Protein AF-A0A7X5IFR7-F1 (afdb_monomer)

Radius of gyration: 34.42 Å; Cα contacts (8 Å, |Δi|>4): 2; chains: 1; bounding box: 73×66×84 Å

Foldseek 3Di:
DDDDDDDDDPVVVVVVVVVVVVVVVVVVVVVVVVVVVVVVVVVVVVVVVVVVVVVVVCQCPDPPNDPPDDDDDPPDDDDDDPDCPVVVVD

Solvent-accessible surface area (backbone atoms only — not comparable to full-atom values): 5855 Å² total; per-residue (Å²): 140,85,86,85,80,83,77,82,76,77,60,71,65,58,56,58,51,53,57,53,51,55,56,50,52,54,52,52,52,55,51,50,54,54,51,54,57,51,53,57,51,54,66,52,49,56,56,51,53,52,51,51,53,51,53,54,49,53,54,67,68,36,95,83,45,67,84,86,71,69,78,84,68,74,88,77,75,93,74,87,74,87,66,63,73,72,63,77,75,112

pLDDT: mean 72.55, std 13.67, range [40.16, 94.44]

Mean predicted aligned error: 18.43 Å

Sequence (90 aa):
DTSIGFVAGNDGRRQAQNAAEDAMEEGIESTLKKEVKNTTKNLSQENVVEELKNVYTSIKNSPNYPEGFQPRKNGTTKNTVKNKELLTKL

Structure (mmCIF, N/CA/C/O backbone):
data_AF-A0A7X5IFR7-F1
#
_entry.id   AF-A0A7X5IFR7-F1
#
loop_
_atom_site.group_PDB
_atom_site.id
_atom_site.type_symbol
_atom_site.label_atom_id
_atom_site.label_alt_id
_atom_site.label_comp_id
_atom_site.label_asym_id
_atom_site.label_entity_id
_atom_site.label_seq_id
_atom_site.pdbx_PDB_ins_code
_atom_site.Cartn_x
_atom_site.Cartn_y
_atom_site.Cartn_z
_atom_site.occupancy
_atom_site.B_iso_or_equiv
_atom_site.auth_seq_id
_atom_site.auth_comp_id
_atom_site.auth_asym_id
_atom_site.auth_atom_id
_atom_site.pdbx_PDB_model_num
ATOM 1 N N . ASP A 1 1 ? 50.640 50.077 58.436 1.00 40.16 1 ASP A N 1
ATOM 2 C CA . ASP A 1 1 ? 50.473 49.445 57.116 1.00 40.16 1 ASP A CA 1
ATOM 3 C C . ASP A 1 1 ? 49.197 48.634 57.056 1.00 40.16 1 ASP A C 1
ATOM 5 O O . ASP A 1 1 ? 49.066 47.665 57.792 1.00 40.16 1 ASP A O 1
ATOM 9 N N . THR A 1 2 ? 48.256 49.034 56.201 1.00 48.34 2 THR A N 1
ATOM 10 C CA . THR A 1 2 ? 47.065 48.231 55.889 1.00 48.34 2 THR A CA 1
ATOM 11 C C . THR A 1 2 ? 47.149 47.862 54.414 1.00 48.34 2 THR A C 1
ATOM 13 O O . THR A 1 2 ? 46.983 48.715 53.547 1.00 48.34 2 THR A O 1
ATOM 16 N N . SER A 1 3 ? 47.489 46.604 54.138 1.00 57.81 3 SER A N 1
ATOM 17 C CA . SER A 1 3 ? 47.600 46.066 52.780 1.00 57.81 3 SER A CA 1
ATOM 18 C C . SER A 1 3 ? 46.207 45.700 52.262 1.00 57.81 3 SER A C 1
ATOM 20 O O . SER A 1 3 ? 45.497 44.929 52.905 1.00 57.81 3 SER A O 1
ATOM 22 N N . ILE A 1 4 ? 45.798 46.265 51.123 1.00 55.75 4 ILE A N 1
ATOM 23 C CA . ILE A 1 4 ? 44.542 45.919 50.444 1.00 55.75 4 ILE A CA 1
ATOM 24 C C . ILE A 1 4 ? 44.878 44.878 49.374 1.00 55.75 4 ILE A C 1
ATOM 26 O O . ILE A 1 4 ? 45.442 45.204 48.332 1.00 55.75 4 ILE A O 1
ATOM 30 N N . GLY A 1 5 ? 44.567 43.613 49.651 1.00 52.81 5 GLY A N 1
ATOM 31 C CA . GLY A 1 5 ? 44.698 42.530 48.678 1.00 52.81 5 GLY A CA 1
ATOM 32 C C . GLY A 1 5 ? 43.487 42.476 47.748 1.00 52.81 5 GLY A C 1
ATOM 33 O O . GLY A 1 5 ? 42.355 42.366 48.214 1.00 52.81 5 GLY A O 1
ATOM 34 N N . PHE A 1 6 ? 43.712 42.517 46.435 1.00 56.16 6 PHE A N 1
ATOM 35 C CA . PHE A 1 6 ? 42.684 42.203 45.442 1.00 56.16 6 PHE A CA 1
ATOM 36 C C . PHE A 1 6 ? 42.556 40.678 45.318 1.00 56.16 6 PHE A C 1
ATOM 38 O O . PHE A 1 6 ? 43.509 40.003 44.931 1.00 56.16 6 PHE A O 1
ATOM 45 N N . VAL A 1 7 ? 41.389 40.122 45.654 1.00 62.50 7 VAL A N 1
ATOM 46 C CA . VAL A 1 7 ? 41.079 38.703 45.419 1.00 62.50 7 VAL A CA 1
ATOM 47 C C . VAL A 1 7 ? 40.678 38.547 43.952 1.00 62.50 7 VAL A C 1
ATOM 49 O O . VAL A 1 7 ? 39.672 39.109 43.525 1.00 62.50 7 VAL A O 1
ATOM 52 N N . ALA A 1 8 ? 41.469 37.808 43.173 1.00 58.66 8 ALA A N 1
ATOM 53 C CA . ALA A 1 8 ? 41.131 37.468 41.794 1.00 58.66 8 ALA A CA 1
ATOM 54 C C . ALA A 1 8 ? 39.847 36.616 41.770 1.00 58.66 8 ALA A C 1
ATOM 56 O O . ALA A 1 8 ? 39.786 35.553 42.390 1.00 58.66 8 ALA A O 1
ATOM 57 N N . GLY A 1 9 ? 38.811 37.120 41.092 1.00 55.69 9 GLY A N 1
ATOM 58 C CA . GLY A 1 9 ? 37.490 36.502 40.991 1.00 55.69 9 GLY A CA 1
ATOM 59 C C . GLY A 1 9 ? 37.544 35.107 40.368 1.00 55.69 9 GLY A C 1
ATOM 60 O O . GLY A 1 9 ? 38.247 34.854 39.392 1.00 55.69 9 GLY A O 1
ATOM 61 N N . ASN A 1 10 ? 36.777 34.186 40.944 1.00 58.16 10 ASN A N 1
ATOM 62 C CA . ASN A 1 10 ? 36.720 32.762 40.606 1.00 58.16 10 ASN A CA 1
ATOM 63 C C . ASN A 1 10 ? 35.919 32.483 39.304 1.00 58.16 10 ASN A C 1
ATOM 65 O O . ASN A 1 10 ? 35.292 31.431 39.155 1.00 58.16 10 ASN A O 1
ATOM 69 N N . ASP A 1 11 ? 35.901 33.441 38.373 1.00 58.94 11 ASP A N 1
ATOM 70 C CA . ASP A 1 11 ? 34.910 33.567 37.292 1.00 58.94 11 ASP A CA 1
ATOM 71 C C . ASP A 1 11 ? 35.106 32.553 36.153 1.00 58.94 11 ASP A C 1
ATOM 73 O O . ASP A 1 11 ? 34.160 32.228 35.434 1.00 58.94 11 ASP A O 1
ATOM 77 N N . GLY A 1 12 ? 36.306 31.979 36.015 1.00 55.59 12 GLY A N 1
ATOM 78 C CA . GLY A 1 12 ? 36.600 30.965 34.994 1.00 55.59 12 GLY A CA 1
ATOM 79 C C . GLY A 1 12 ? 35.914 29.615 35.241 1.00 55.59 12 GLY A C 1
ATOM 80 O O . GLY A 1 12 ? 35.559 28.916 34.294 1.00 55.59 12 GLY A O 1
ATOM 81 N N . ARG A 1 13 ? 35.663 29.252 36.509 1.00 53.03 13 ARG A N 1
ATOM 82 C CA . ARG A 1 13 ? 35.033 27.966 36.86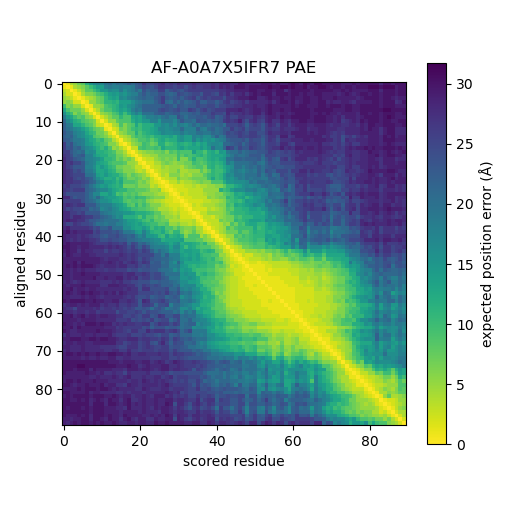6 1.00 53.03 13 ARG A CA 1
ATOM 83 C C . ARG A 1 13 ? 33.543 27.930 36.514 1.00 53.03 13 ARG A C 1
ATOM 85 O O . ARG A 1 13 ? 33.036 26.874 36.160 1.00 53.03 13 ARG A O 1
ATOM 92 N N . ARG A 1 14 ? 32.872 29.088 36.564 1.00 53.75 14 ARG A N 1
ATOM 93 C CA . ARG A 1 14 ? 31.444 29.235 36.233 1.00 53.75 14 ARG A CA 1
ATOM 94 C C . ARG A 1 14 ? 31.191 29.192 34.722 1.00 53.75 14 ARG A C 1
ATOM 96 O O . ARG A 1 14 ? 30.196 28.626 34.299 1.00 53.75 14 ARG A O 1
ATOM 103 N N . GLN A 1 15 ? 32.106 29.722 33.906 1.00 59.00 15 GLN A N 1
ATOM 104 C CA . GLN A 1 15 ? 31.968 29.707 32.440 1.00 59.00 15 GLN A CA 1
ATOM 105 C C . GLN A 1 15 ? 32.087 28.292 31.850 1.00 59.00 15 GLN A C 1
ATOM 107 O O . GLN A 1 15 ? 31.325 27.932 30.958 1.00 59.00 15 GLN A O 1
ATOM 112 N N . ALA A 1 16 ? 33.001 27.467 32.376 1.00 55.94 16 ALA A N 1
ATOM 113 C CA . ALA A 1 16 ? 33.176 26.087 31.916 1.00 55.94 16 ALA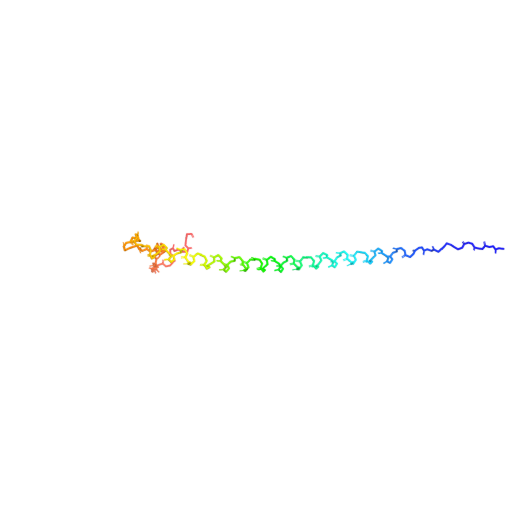 A CA 1
ATOM 114 C C . ALA A 1 16 ? 32.008 25.161 32.308 1.00 55.94 16 ALA A C 1
ATOM 116 O O . ALA A 1 16 ? 31.718 24.209 31.590 1.00 55.94 16 ALA A O 1
ATOM 117 N N . GLN A 1 17 ? 31.342 25.436 33.435 1.00 56.44 17 GLN A N 1
ATOM 118 C CA . GLN A 1 17 ? 30.178 24.667 33.886 1.00 56.44 17 GLN A CA 1
ATOM 119 C C . GLN A 1 17 ? 28.956 24.927 32.997 1.00 56.44 17 GLN A C 1
ATOM 121 O O . GLN A 1 17 ? 28.343 23.969 32.543 1.00 56.44 17 GLN A O 1
ATOM 126 N N . ASN A 1 18 ? 28.687 26.190 32.655 1.00 59.56 18 ASN A N 1
ATOM 127 C CA . ASN A 1 18 ? 27.556 26.551 31.794 1.00 59.56 18 ASN A CA 1
ATOM 128 C C . ASN A 1 18 ? 27.696 25.973 30.371 1.00 59.56 18 ASN A C 1
ATOM 130 O O . ASN A 1 18 ? 26.738 25.456 29.816 1.00 59.56 18 ASN A O 1
ATOM 134 N N . ALA A 1 19 ? 28.905 25.989 29.793 1.00 60.94 19 ALA A N 1
ATOM 135 C CA . ALA A 1 19 ? 29.136 25.434 28.454 1.00 60.94 19 ALA A CA 1
ATOM 136 C C . ALA A 1 19 ? 29.013 23.897 28.400 1.00 60.94 19 ALA A C 1
ATOM 138 O O . ALA A 1 19 ? 28.657 23.336 27.365 1.00 60.94 19 ALA A O 1
ATOM 139 N N . ALA A 1 20 ? 29.331 23.205 29.500 1.00 60.69 20 ALA A N 1
ATOM 140 C CA . ALA A 1 20 ? 29.143 21.760 29.605 1.00 60.69 20 ALA A CA 1
ATOM 141 C C . ALA A 1 20 ? 27.662 21.388 29.791 1.00 60.69 20 ALA A C 1
ATOM 143 O O . ALA A 1 20 ? 27.229 20.362 29.270 1.00 60.69 20 ALA A O 1
ATOM 144 N N . GLU A 1 21 ? 26.900 22.220 30.503 1.00 58.75 21 GLU A N 1
ATOM 145 C CA . GLU A 1 21 ? 25.459 22.052 30.712 1.00 58.75 21 GLU A CA 1
ATOM 146 C C . GLU A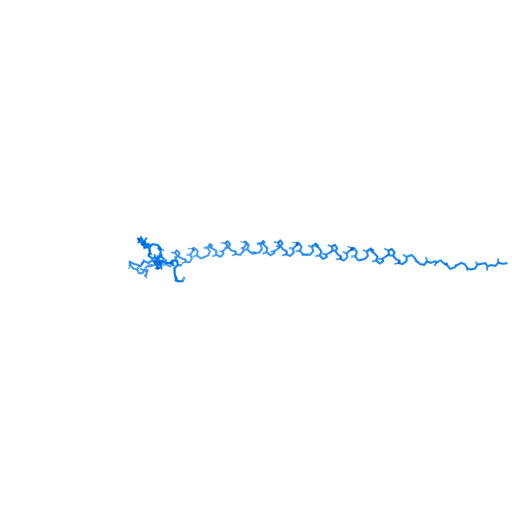 1 21 ? 24.680 22.226 29.394 1.00 58.75 21 GLU A C 1
ATOM 148 O O . GLU A 1 21 ? 23.953 21.309 29.006 1.00 58.75 21 GLU A O 1
ATOM 153 N N . ASP A 1 22 ? 24.958 23.288 28.625 1.00 60.56 22 ASP A N 1
ATOM 154 C CA . ASP A 1 22 ? 24.345 23.531 27.304 1.00 60.56 22 ASP A CA 1
ATOM 155 C C . ASP A 1 22 ? 24.634 22.391 26.303 1.00 60.56 22 ASP A C 1
ATOM 157 O O . ASP A 1 22 ? 23.742 21.905 25.606 1.00 60.56 22 ASP A O 1
ATOM 161 N N . ALA A 1 23 ? 25.878 21.898 26.254 1.00 64.94 23 ALA A N 1
ATOM 162 C CA . ALA A 1 23 ? 26.259 20.817 25.339 1.00 64.94 23 ALA A CA 1
ATOM 163 C C . ALA A 1 23 ? 25.608 19.467 25.698 1.00 64.94 23 ALA A C 1
ATOM 165 O O . ALA A 1 23 ? 25.341 18.641 24.817 1.00 64.94 23 ALA A O 1
ATOM 166 N N . MET A 1 24 ? 25.358 19.219 26.989 1.00 64.38 24 MET A N 1
ATOM 167 C CA . MET A 1 24 ? 24.644 18.023 27.441 1.00 64.38 24 MET A CA 1
ATOM 168 C C . MET A 1 24 ? 23.143 18.113 27.140 1.00 64.38 24 MET A C 1
ATOM 170 O O . MET A 1 24 ? 22.561 17.109 26.720 1.00 64.38 24 MET A O 1
ATOM 174 N N . GLU A 1 25 ? 22.527 19.287 27.294 1.00 60.03 25 GLU A N 1
ATOM 175 C CA . GLU A 1 25 ? 21.111 19.508 26.976 1.00 60.03 25 GLU A CA 1
ATOM 176 C C . GLU A 1 25 ? 20.829 19.349 25.471 1.00 60.03 25 GLU A C 1
ATOM 178 O O . GLU A 1 25 ? 19.923 18.598 25.094 1.00 60.03 25 GLU A O 1
ATOM 183 N N . GLU A 1 26 ? 21.667 19.923 24.598 1.00 63.38 26 GLU A N 1
ATOM 184 C CA . GLU A 1 26 ? 21.556 19.730 23.142 1.00 63.38 26 GLU A CA 1
ATOM 185 C C . GLU A 1 26 ? 21.708 18.251 22.733 1.00 63.38 26 GLU A C 1
ATOM 187 O O . GLU A 1 26 ? 20.989 17.742 21.861 1.00 63.38 26 GLU A O 1
ATOM 192 N N . GLY A 1 27 ? 22.617 17.526 23.395 1.00 66.06 27 GLY A N 1
ATOM 193 C CA . GLY A 1 27 ? 22.828 16.096 23.178 1.00 66.06 27 GLY A CA 1
ATOM 194 C C . GLY A 1 27 ? 21.592 15.257 23.517 1.00 66.06 27 GLY A C 1
ATOM 195 O O . GLY A 1 27 ? 21.206 14.390 22.726 1.00 66.06 27 GLY A O 1
ATOM 196 N N . ILE A 1 28 ? 20.942 15.546 24.647 1.00 73.00 28 ILE A N 1
ATOM 197 C CA . ILE A 1 28 ? 19.719 14.864 25.103 1.00 73.00 28 ILE A CA 1
ATOM 198 C C . ILE A 1 28 ? 18.525 15.215 24.207 1.00 73.00 28 ILE A C 1
ATOM 200 O O . ILE A 1 28 ? 17.741 14.340 23.834 1.00 73.00 28 ILE A O 1
ATOM 204 N N . GLU A 1 29 ? 18.384 16.474 23.798 1.00 68.75 29 GLU A N 1
ATOM 205 C CA . GLU A 1 29 ? 17.282 16.873 22.923 1.00 68.75 29 GLU A CA 1
ATOM 206 C C . GLU A 1 29 ? 17.392 16.199 21.541 1.00 68.75 29 GLU A C 1
ATOM 208 O O . GLU A 1 29 ? 16.392 15.757 20.964 1.00 68.75 29 GLU A O 1
ATOM 213 N N . SER A 1 30 ? 18.616 16.051 21.020 1.00 71.38 30 SER A N 1
ATOM 214 C CA . SER A 1 30 ? 18.869 15.398 19.731 1.00 71.38 30 SER A CA 1
ATOM 215 C C . SER A 1 30 ? 18.520 13.901 19.730 1.00 71.38 30 SER A C 1
ATOM 217 O O . SER A 1 30 ? 17.967 13.391 18.745 1.00 71.38 30 SER A O 1
ATOM 219 N N . THR A 1 31 ? 18.788 13.194 20.832 1.00 72.19 31 THR A N 1
ATOM 220 C CA . THR A 1 31 ? 18.468 11.767 20.981 1.00 72.19 31 THR A CA 1
ATOM 221 C C . THR A 1 31 ? 16.969 11.563 21.172 1.00 72.19 31 THR A C 1
ATOM 223 O O . THR A 1 31 ? 16.376 10.752 20.455 1.00 72.19 31 THR A O 1
ATOM 226 N N . LEU A 1 32 ? 16.322 12.380 22.007 1.00 75.00 32 LEU A N 1
ATOM 227 C CA . LEU A 1 32 ? 14.869 12.350 22.201 1.00 75.00 32 LEU A CA 1
ATOM 228 C C . LEU A 1 32 ? 14.105 12.667 20.907 1.00 75.00 32 LEU A C 1
ATOM 230 O O . LEU A 1 32 ? 13.184 11.935 20.536 1.00 75.00 32 LEU A O 1
ATOM 234 N N . LYS A 1 33 ? 14.514 13.694 20.148 1.00 71.00 33 LYS A N 1
ATOM 235 C CA . LYS A 1 33 ? 13.908 14.024 18.841 1.00 71.00 33 LYS A CA 1
ATOM 236 C C . LYS A 1 33 ? 14.000 12.855 17.854 1.00 71.00 33 LYS A C 1
ATOM 238 O O . LYS A 1 33 ? 13.065 12.623 17.081 1.00 71.00 33 LYS A O 1
ATOM 243 N N . LYS A 1 34 ? 15.107 12.105 17.867 1.00 73.25 34 LYS A N 1
ATOM 244 C CA . LYS A 1 34 ? 15.302 10.926 17.007 1.00 73.25 34 LYS A CA 1
ATOM 245 C C . LYS A 1 34 ? 14.391 9.764 17.412 1.00 73.25 34 LYS A C 1
ATOM 247 O O . LYS A 1 34 ? 13.817 9.122 16.529 1.00 73.25 34 LYS A O 1
ATOM 252 N N . GLU A 1 35 ? 14.229 9.514 18.707 1.00 66.25 35 GLU A N 1
ATOM 253 C CA . GLU A 1 35 ? 13.357 8.454 19.225 1.00 66.25 35 GLU A CA 1
ATOM 254 C C . GLU A 1 35 ? 11.870 8.764 19.002 1.00 66.25 35 GLU A C 1
ATOM 256 O O . GLU A 1 35 ? 11.158 7.932 18.435 1.00 66.25 35 GLU A O 1
ATOM 261 N N . VAL A 1 36 ? 11.423 9.988 19.306 1.00 72.31 36 VAL A N 1
ATOM 262 C CA . VAL A 1 36 ? 10.039 10.449 19.067 1.00 72.31 36 VAL A CA 1
ATOM 263 C C . VAL A 1 36 ? 9.668 10.379 17.582 1.00 72.31 36 VAL A C 1
ATOM 265 O O . VAL A 1 36 ? 8.575 9.950 17.215 1.00 72.31 36 VAL A O 1
ATOM 268 N N . LYS A 1 37 ? 10.582 10.749 16.679 1.00 64.69 37 LYS A N 1
ATOM 269 C CA . LYS A 1 37 ? 10.329 10.656 15.232 1.00 64.69 37 LYS A CA 1
ATOM 270 C C . LYS A 1 37 ? 10.130 9.211 14.763 1.00 64.69 37 LYS A C 1
ATOM 272 O O . LYS A 1 37 ? 9.399 8.985 13.799 1.00 64.69 37 LYS A O 1
ATOM 277 N N . ASN A 1 38 ? 10.777 8.243 15.405 1.00 62.50 38 ASN A N 1
ATOM 278 C CA . ASN A 1 38 ? 10.644 6.833 15.053 1.00 62.50 38 ASN A CA 1
ATOM 279 C C . ASN A 1 38 ? 9.367 6.216 15.636 1.00 62.50 38 ASN A C 1
ATOM 281 O O . ASN A 1 38 ? 8.692 5.468 14.931 1.00 62.50 38 ASN A O 1
ATOM 285 N N . THR A 1 39 ? 8.977 6.555 16.863 1.00 59.97 39 THR A N 1
ATOM 286 C CA . THR A 1 39 ? 7.725 6.057 17.459 1.00 59.97 39 THR A CA 1
ATOM 287 C C . THR A 1 39 ? 6.490 6.594 16.728 1.00 59.97 39 THR A C 1
ATO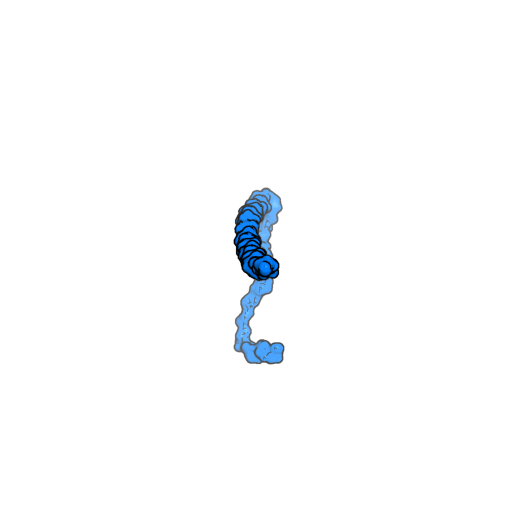M 289 O O . THR A 1 39 ? 5.615 5.809 16.366 1.00 59.97 39 THR A O 1
ATOM 292 N N . THR A 1 40 ? 6.458 7.882 16.370 1.00 59.66 40 THR A N 1
ATOM 293 C CA . THR A 1 40 ? 5.340 8.484 15.609 1.00 59.66 40 THR A CA 1
ATOM 294 C C . THR A 1 40 ? 5.210 7.919 14.186 1.00 59.66 40 THR A C 1
ATOM 296 O O . THR A 1 40 ? 4.103 7.789 13.655 1.00 59.66 40 THR A O 1
ATOM 299 N N . LYS A 1 41 ? 6.324 7.521 13.554 1.00 56.59 41 LYS A N 1
ATOM 300 C CA . LYS A 1 41 ? 6.291 6.835 12.250 1.00 56.59 41 LYS A CA 1
ATOM 301 C C . LYS A 1 41 ? 5.632 5.461 12.343 1.00 56.59 41 LYS A C 1
ATOM 303 O O . LYS A 1 41 ? 4.787 5.156 11.512 1.00 56.59 41 LYS A O 1
ATOM 308 N N . ASN A 1 42 ? 5.968 4.669 13.359 1.00 57.91 42 ASN A N 1
ATOM 309 C CA . ASN A 1 42 ? 5.410 3.323 13.508 1.00 57.91 42 ASN A CA 1
ATOM 310 C C . ASN A 1 42 ? 3.923 3.358 13.913 1.00 57.91 42 ASN A C 1
ATOM 312 O O . ASN A 1 42 ? 3.118 2.633 13.337 1.00 57.91 42 ASN A O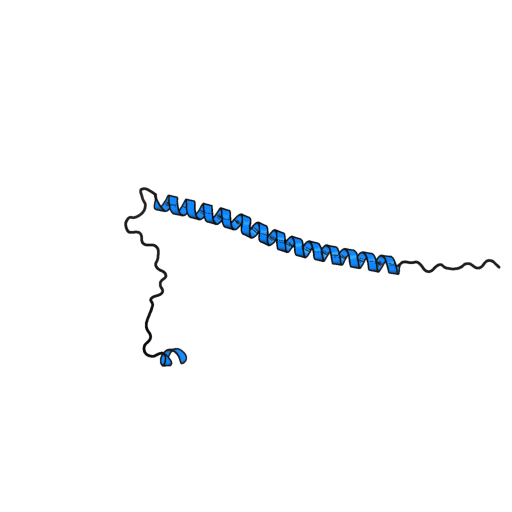 1
ATOM 316 N N . LEU A 1 43 ? 3.530 4.278 14.804 1.00 59.81 43 LEU A N 1
ATOM 317 C CA . LEU A 1 43 ? 2.145 4.394 15.285 1.00 59.81 43 LEU A CA 1
ATOM 318 C C . LEU A 1 43 ? 1.150 4.870 14.205 1.00 59.81 43 LEU A C 1
ATOM 320 O O . LEU A 1 43 ? -0.034 4.545 14.252 1.00 59.81 43 LEU A O 1
ATOM 324 N N . SER A 1 44 ? 1.616 5.643 13.220 1.00 60.91 44 SER A N 1
ATOM 325 C CA . SER A 1 44 ? 0.784 6.077 12.086 1.00 60.91 44 SER A CA 1
ATOM 326 C C . SER A 1 44 ? 0.738 5.053 10.953 1.00 60.91 44 SER A C 1
ATOM 328 O O . SER A 1 44 ? -0.279 4.939 10.277 1.00 60.91 44 SER A O 1
ATOM 330 N N . GLN A 1 45 ? 1.804 4.280 10.741 1.00 63.84 45 GLN A N 1
ATOM 331 C CA . GLN A 1 45 ? 1.867 3.331 9.630 1.00 63.84 45 GLN A CA 1
ATOM 332 C C . GLN A 1 45 ? 0.994 2.093 9.841 1.00 63.84 45 GLN A C 1
ATOM 334 O O . GLN A 1 45 ? 0.352 1.653 8.890 1.00 63.84 45 GLN A O 1
ATOM 339 N N . GLU A 1 46 ? 0.928 1.545 11.055 1.00 68.12 46 GLU A N 1
ATOM 340 C CA . GLU A 1 46 ? 0.131 0.339 11.326 1.00 68.12 46 GLU A CA 1
ATOM 341 C C . GLU A 1 46 ? -1.373 0.600 11.174 1.00 68.12 46 GLU A C 1
ATOM 343 O O . 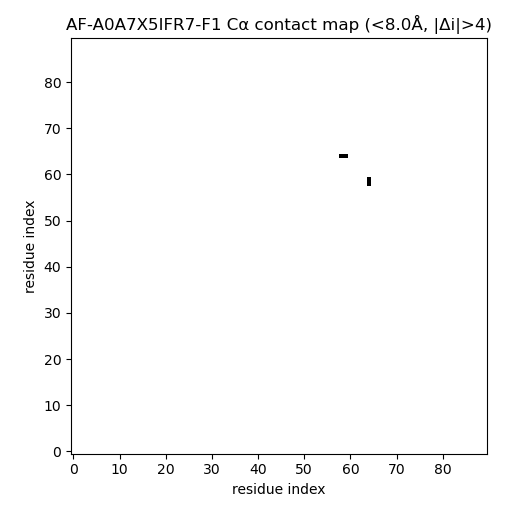GLU A 1 46 ? -2.048 -0.113 10.430 1.00 68.12 46 GLU A O 1
ATOM 348 N N . ASN A 1 47 ? -1.866 1.694 11.763 1.00 74.25 47 ASN A N 1
ATOM 349 C CA . ASN A 1 47 ? -3.267 2.107 11.649 1.00 74.25 47 ASN A CA 1
ATOM 350 C C . ASN A 1 47 ? -3.669 2.378 10.190 1.00 74.25 47 ASN A C 1
ATOM 352 O O . ASN A 1 47 ? -4.706 1.908 9.726 1.00 74.25 47 ASN A O 1
ATOM 356 N N . VAL A 1 48 ? -2.811 3.061 9.421 1.00 80.75 48 VAL A N 1
ATOM 357 C CA . VAL A 1 48 ? -3.065 3.327 7.994 1.00 80.75 48 VAL A CA 1
ATOM 358 C C . VAL A 1 48 ? -3.098 2.030 7.181 1.00 80.75 48 VAL A C 1
ATOM 360 O O . VAL A 1 48 ? -3.917 1.886 6.274 1.00 80.75 48 VAL A O 1
ATOM 363 N N . VAL A 1 49 ? -2.241 1.054 7.491 1.00 85.88 49 VAL A N 1
ATOM 364 C CA . VAL A 1 49 ? -2.247 -0.249 6.805 1.00 85.88 49 VAL A CA 1
ATOM 365 C C . VAL A 1 49 ? -3.540 -1.017 7.084 1.00 85.88 49 VAL A C 1
ATOM 367 O O . VAL A 1 49 ? -4.079 -1.644 6.168 1.00 85.88 49 VAL A O 1
ATOM 370 N N . GLU A 1 50 ? -4.049 -0.982 8.312 1.00 88.06 50 GLU A N 1
ATOM 371 C CA . GLU A 1 50 ? -5.322 -1.621 8.660 1.00 88.06 50 GLU A CA 1
ATOM 372 C C . GLU A 1 50 ? -6.518 -0.942 7.987 1.00 88.06 50 GLU A C 1
ATOM 374 O O . GLU A 1 50 ? -7.346 -1.625 7.377 1.00 88.06 50 GLU A O 1
ATOM 379 N N . GLU A 1 51 ? -6.572 0.390 7.991 1.00 88.69 51 GLU A N 1
ATOM 380 C CA . GLU A 1 51 ? -7.610 1.143 7.280 1.00 88.69 51 GLU A CA 1
ATOM 381 C C . GLU A 1 51 ? -7.609 0.835 5.777 1.00 88.69 51 GLU A C 1
ATOM 383 O O . GLU A 1 51 ? -8.658 0.546 5.195 1.00 88.69 51 GLU A O 1
ATOM 388 N N . LEU A 1 52 ? -6.433 0.806 5.145 1.00 90.38 52 LEU A N 1
ATOM 389 C CA . LEU A 1 52 ? -6.305 0.473 3.726 1.00 90.38 52 LEU A CA 1
ATOM 390 C C . LEU A 1 52 ? -6.750 -0.964 3.420 1.00 90.38 52 LEU A C 1
ATOM 392 O O . LEU A 1 52 ? -7.394 -1.197 2.393 1.00 90.38 52 LEU A O 1
ATOM 396 N N . LYS A 1 53 ? -6.455 -1.930 4.301 1.00 91.75 53 LYS A N 1
ATOM 397 C CA . LYS A 1 53 ? -6.952 -3.313 4.168 1.00 91.75 53 LYS A CA 1
ATOM 398 C C . LYS A 1 53 ? -8.476 -3.371 4.254 1.00 91.75 53 LYS A C 1
ATOM 400 O O . LYS A 1 53 ? -9.104 -4.078 3.458 1.00 91.75 53 LYS A O 1
ATOM 405 N N . ASN A 1 54 ? -9.067 -2.618 5.177 1.00 92.75 54 ASN A N 1
ATOM 406 C CA . ASN A 1 54 ? -10.515 -2.570 5.366 1.00 92.75 54 ASN A CA 1
ATOM 407 C C . ASN A 1 54 ? -11.216 -1.955 4.147 1.00 92.75 54 ASN A C 1
ATOM 409 O O . ASN A 1 54 ? -12.151 -2.553 3.611 1.00 92.75 54 ASN A O 1
ATOM 413 N N . VAL A 1 55 ? -10.716 -0.820 3.649 1.00 93.94 55 VAL A N 1
ATOM 414 C CA . VAL A 1 55 ? -11.225 -0.161 2.433 1.00 93.94 55 VAL A CA 1
ATOM 415 C C . VAL A 1 55 ? -11.080 -1.064 1.208 1.00 93.94 55 VAL A C 1
ATOM 417 O O . VAL A 1 55 ? -12.015 -1.212 0.425 1.00 93.94 55 VAL A O 1
ATOM 420 N N . TYR A 1 56 ? -9.930 -1.720 1.038 1.00 89.88 56 TYR A N 1
ATOM 421 C CA . TYR A 1 56 ? -9.734 -2.654 -0.071 1.00 89.88 56 TYR A CA 1
ATOM 422 C C . TYR A 1 56 ? -10.761 -3.796 -0.046 1.00 89.88 56 TYR A C 1
ATOM 424 O O . TYR A 1 56 ? -11.353 -4.138 -1.073 1.00 89.88 56 TYR A O 1
ATOM 432 N N . THR A 1 57 ? -10.996 -4.368 1.136 1.00 92.69 57 THR A N 1
ATOM 433 C CA . THR A 1 57 ? -11.933 -5.482 1.320 1.00 92.69 57 THR A CA 1
ATOM 434 C C . THR A 1 57 ? -13.379 -5.049 1.076 1.00 92.69 57 THR A C 1
ATOM 436 O O . THR A 1 57 ? -14.127 -5.781 0.428 1.00 92.69 57 THR A O 1
ATOM 439 N N . SER A 1 58 ? -13.771 -3.850 1.519 1.00 94.44 58 SER A N 1
ATOM 440 C CA . SER A 1 58 ? -15.124 -3.326 1.292 1.00 94.44 58 SER A CA 1
ATOM 441 C C . SER A 1 58 ? -15.409 -3.069 -0.189 1.00 94.44 58 SER A C 1
ATOM 443 O O . SER A 1 58 ? -16.481 -3.428 -0.673 1.00 94.44 58 SER A O 1
ATOM 445 N N . ILE A 1 59 ? -14.433 -2.540 -0.936 1.00 92.31 59 ILE A N 1
ATOM 446 C CA . ILE A 1 59 ? -14.546 -2.358 -2.389 1.00 92.31 59 ILE A CA 1
ATOM 447 C C . ILE A 1 59 ? -14.700 -3.716 -3.078 1.00 92.31 59 ILE A C 1
ATOM 449 O O . ILE A 1 59 ? -15.586 -3.878 -3.914 1.00 92.31 59 ILE A O 1
ATOM 453 N N . LYS A 1 60 ? -13.866 -4.698 -2.715 1.00 89.12 60 LYS A N 1
ATOM 454 C CA . LYS A 1 60 ? -13.869 -6.033 -3.329 1.00 89.12 60 LYS A CA 1
ATOM 455 C C . LYS A 1 60 ? -15.164 -6.812 -3.079 1.00 89.12 60 LYS A C 1
ATOM 457 O O . LYS A 1 60 ? -15.596 -7.557 -3.951 1.00 89.12 60 LYS A O 1
ATOM 462 N N . ASN A 1 61 ? -15.772 -6.632 -1.910 1.00 92.56 61 ASN A N 1
ATOM 463 C CA . ASN A 1 61 ? -17.018 -7.299 -1.527 1.00 92.56 61 ASN A CA 1
ATOM 464 C C . ASN A 1 61 ? -18.278 -6.528 -1.962 1.00 92.56 61 ASN A C 1
ATOM 466 O O . ASN A 1 61 ? -19.389 -6.955 -1.653 1.00 92.56 61 ASN A O 1
ATOM 470 N N . SER A 1 62 ? -18.125 -5.384 -2.635 1.00 93.06 62 SER A N 1
ATOM 471 C CA . SER A 1 62 ? -19.253 -4.595 -3.124 1.00 93.06 62 SER A CA 1
ATOM 472 C C . SER A 1 62 ? -20.100 -5.412 -4.111 1.00 93.06 62 SER A C 1
ATOM 474 O O . SER A 1 62 ? -19.534 -6.068 -4.988 1.00 93.06 62 SER A O 1
ATOM 476 N N . PRO A 1 63 ? -21.444 -5.338 -4.051 1.00 93.31 63 PRO A N 1
ATOM 477 C CA . PRO A 1 63 ? -22.318 -6.050 -4.988 1.00 93.31 63 PRO A CA 1
ATOM 478 C C . PRO A 1 63 ? -22.120 -5.614 -6.448 1.00 93.31 63 PRO A C 1
ATOM 480 O O . PRO A 1 63 ? -22.506 -6.337 -7.357 1.00 93.31 63 PRO A O 1
ATOM 483 N N . ASN A 1 64 ? -21.517 -4.443 -6.673 1.00 93.62 64 ASN A N 1
ATOM 484 C CA . ASN A 1 64 ? -21.192 -3.920 -8.000 1.00 93.62 64 ASN A CA 1
ATOM 485 C C . ASN A 1 64 ? -19.691 -4.043 -8.331 1.00 93.62 64 ASN A C 1
ATOM 487 O O . ASN A 1 64 ? -19.155 -3.256 -9.114 1.00 93.62 64 ASN A O 1
ATOM 491 N N . TYR A 1 65 ? -18.970 -4.963 -7.686 1.00 89.88 65 TYR A N 1
ATOM 492 C CA . TYR A 1 65 ? -17.576 -5.213 -8.031 1.00 89.88 65 TYR A CA 1
ATOM 493 C C . TYR A 1 65 ? -17.493 -5.906 -9.403 1.00 89.88 65 TYR A C 1
ATOM 495 O O . TYR A 1 65 ? -18.164 -6.916 -9.611 1.00 89.88 65 TYR A O 1
ATOM 503 N N . PRO A 1 66 ? -16.692 -5.389 -10.352 1.00 89.56 66 PRO A N 1
ATOM 504 C CA . PRO A 1 66 ? -16.662 -5.910 -11.712 1.00 89.56 66 PRO A CA 1
ATOM 505 C C . PRO A 1 66 ? -16.200 -7.371 -11.759 1.00 89.56 66 PRO A C 1
ATOM 507 O O . PRO A 1 66 ? -15.093 -7.710 -11.326 1.00 89.56 66 PRO A O 1
ATOM 510 N N . GLU A 1 67 ? -17.034 -8.233 -12.341 1.00 88.88 67 GLU A N 1
ATOM 511 C CA . GLU A 1 67 ? -16.676 -9.626 -12.594 1.00 88.88 67 GLU A CA 1
ATOM 512 C C . GLU A 1 67 ? -15.468 -9.713 -13.535 1.00 88.88 67 GLU A C 1
ATOM 514 O O . GLU A 1 67 ? -15.346 -8.978 -14.515 1.00 88.88 67 GLU A O 1
ATOM 519 N N . GLY A 1 68 ? -14.531 -10.6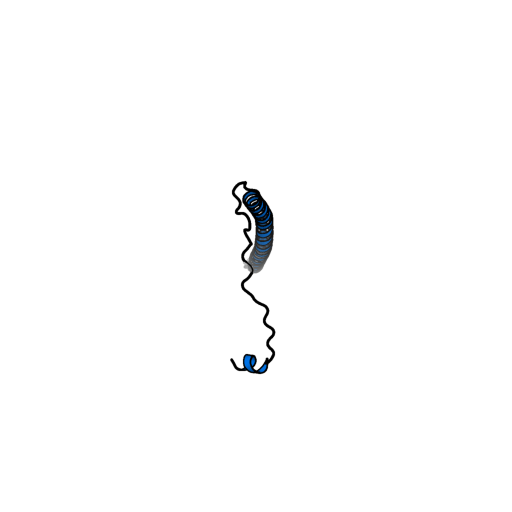07 -13.215 1.00 86.00 68 GLY A N 1
ATOM 520 C CA . GLY A 1 68 ? -13.312 -10.783 -14.004 1.00 86.00 68 GLY A CA 1
ATOM 521 C C . GLY A 1 68 ? -12.272 -9.669 -13.844 1.00 86.00 68 GLY A C 1
ATOM 522 O O . GLY A 1 68 ? -11.273 -9.685 -14.566 1.00 86.00 68 GLY A O 1
ATOM 523 N N . PHE A 1 69 ? -12.441 -8.733 -12.899 1.00 85.50 69 PHE A N 1
ATOM 524 C CA . PHE A 1 69 ? -11.407 -7.743 -12.601 1.00 85.50 69 PHE A CA 1
ATOM 525 C C . PHE A 1 69 ? -10.104 -8.429 -12.182 1.00 85.50 69 PHE A C 1
ATOM 527 O O . PHE A 1 69 ? -10.015 -9.084 -11.142 1.00 85.50 69 PHE A O 1
ATOM 534 N N . GLN A 1 70 ? -9.068 -8.256 -12.999 1.00 81.50 70 GLN A N 1
ATOM 535 C CA . GLN A 1 70 ? -7.723 -8.701 -12.674 1.00 81.50 70 GLN A CA 1
ATOM 536 C C . GLN A 1 70 ? -6.908 -7.496 -12.203 1.00 81.50 70 GLN A C 1
ATOM 538 O O . GLN A 1 70 ? -6.877 -6.476 -12.898 1.00 81.50 70 GLN A O 1
ATOM 543 N N . PRO A 1 71 ? -6.218 -7.588 -11.052 1.00 78.81 71 PRO A N 1
ATOM 544 C CA . PRO A 1 71 ? -5.281 -6.547 -10.661 1.00 78.81 71 PRO A CA 1
ATOM 545 C C . PRO A 1 71 ? -4.242 -6.377 -11.770 1.00 78.81 71 PRO A C 1
ATOM 547 O O . PRO A 1 71 ? -3.852 -7.355 -12.418 1.00 78.81 71 PRO A O 1
ATOM 550 N N . ARG A 1 72 ? -3.786 -5.136 -11.993 1.00 78.00 72 ARG A N 1
ATOM 551 C CA . ARG A 1 72 ? -2.741 -4.881 -12.989 1.00 78.00 72 ARG A CA 1
ATOM 552 C C . ARG A 1 72 ? -1.548 -5.770 -12.667 1.00 78.00 72 ARG A C 1
ATOM 554 O O . ARG A 1 72 ? -0.908 -5.615 -11.628 1.00 78.00 72 ARG A O 1
ATOM 561 N N . LYS A 1 73 ? -1.245 -6.699 -13.570 1.00 77.44 73 LYS A N 1
ATOM 56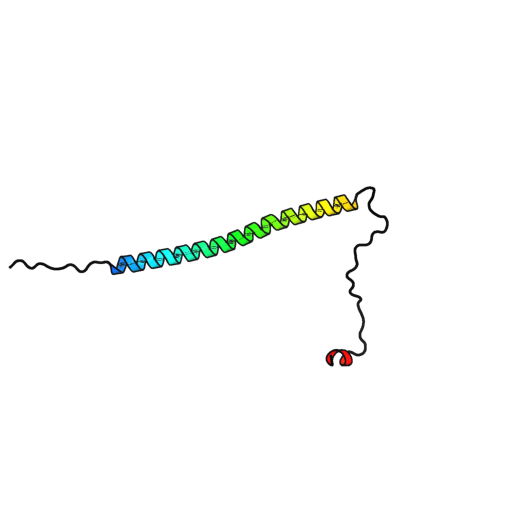2 C CA . LYS A 1 73 ? 0.014 -7.429 -13.523 1.00 77.44 73 LYS A CA 1
ATOM 563 C C . LYS A 1 73 ? 1.105 -6.390 -13.748 1.00 77.44 73 LYS A C 1
ATOM 565 O O . LYS A 1 73 ? 1.027 -5.605 -14.691 1.00 77.44 73 LYS A O 1
ATOM 570 N N . ASN A 1 74 ? 2.078 -6.357 -12.843 1.00 73.81 74 ASN A N 1
ATOM 571 C CA . ASN A 1 74 ? 3.365 -5.720 -13.082 1.00 73.81 74 ASN A CA 1
ATOM 572 C C . ASN A 1 74 ? 3.782 -6.040 -14.532 1.00 73.81 74 ASN A C 1
ATOM 574 O O . ASN A 1 74 ? 3.841 -7.210 -14.903 1.00 73.81 74 ASN A O 1
ATOM 578 N N . GLY A 1 75 ? 3.996 -5.008 -15.351 1.00 73.25 75 GLY A N 1
ATOM 579 C CA . GLY A 1 75 ? 4.260 -5.138 -16.786 1.00 73.25 75 GLY A CA 1
ATOM 580 C C . GLY A 1 75 ? 5.605 -5.783 -17.135 1.00 73.25 75 GLY A C 1
ATOM 581 O O . GLY A 1 75 ? 6.016 -5.728 -18.292 1.00 73.25 75 GLY A O 1
ATOM 582 N N . THR A 1 76 ? 6.325 -6.371 -16.177 1.00 78.81 76 THR A N 1
ATOM 583 C CA . THR A 1 76 ? 7.562 -7.088 -16.466 1.00 78.81 76 THR A CA 1
ATOM 584 C C . THR A 1 76 ? 7.267 -8.481 -17.017 1.00 78.81 76 THR A C 1
ATOM 586 O O . THR A 1 76 ? 6.663 -9.340 -16.378 1.00 78.81 76 THR A O 1
ATOM 589 N N . THR A 1 77 ? 7.745 -8.726 -18.233 1.00 79.19 77 THR A N 1
ATOM 590 C CA . THR A 1 77 ? 7.771 -10.061 -18.836 1.00 79.19 77 THR A CA 1
ATOM 591 C C . THR A 1 77 ? 9.171 -10.640 -18.669 1.00 79.19 77 THR A C 1
ATOM 593 O O . THR A 1 77 ? 10.161 -9.993 -19.019 1.00 79.19 77 THR A O 1
ATOM 596 N N . LYS A 1 78 ? 9.280 -11.859 -18.126 1.00 82.50 78 LYS A N 1
ATOM 597 C CA . LYS A 1 78 ? 10.560 -12.577 -18.075 1.00 82.50 78 LYS A CA 1
ATOM 598 C C . LYS A 1 78 ? 10.948 -12.990 -19.494 1.00 82.50 78 LYS A C 1
ATOM 600 O O . LYS A 1 78 ? 10.246 -13.785 -20.108 1.00 82.50 78 LYS A O 1
ATOM 605 N N . ASN A 1 79 ? 12.070 -12.477 -19.986 1.00 81.81 79 ASN A N 1
ATOM 606 C CA . ASN A 1 79 ? 12.642 -12.863 -21.272 1.00 81.81 79 ASN A CA 1
ATOM 607 C C . ASN A 1 79 ? 13.968 -13.596 -21.052 1.00 81.81 79 ASN A C 1
ATOM 609 O O . ASN A 1 79 ? 14.835 -13.121 -20.318 1.00 81.81 79 ASN A O 1
ATOM 613 N N . THR A 1 80 ? 14.140 -14.748 -21.699 1.00 88.00 80 THR A N 1
ATOM 614 C CA . THR A 1 80 ? 15.413 -15.477 -21.697 1.00 88.00 80 THR A CA 1
ATOM 615 C C . THR A 1 80 ? 16.282 -14.969 -22.839 1.00 88.00 80 THR A C 1
ATOM 617 O O . THR A 1 80 ? 16.030 -15.267 -24.006 1.00 88.00 80 THR A O 1
ATOM 620 N N . VAL A 1 81 ? 17.327 -14.214 -22.509 1.00 84.31 81 VAL A N 1
ATOM 621 C CA . VAL A 1 81 ? 18.281 -13.711 -23.502 1.00 84.31 81 VAL A CA 1
ATOM 622 C C . VAL A 1 81 ? 19.332 -14.782 -23.781 1.00 84.31 81 VAL A C 1
ATOM 624 O O . VAL A 1 81 ? 20.144 -15.106 -22.916 1.00 84.31 81 VAL A O 1
ATOM 627 N N . LYS A 1 82 ? 19.307 -15.339 -24.998 1.00 84.75 82 LYS A N 1
ATOM 628 C CA . LYS A 1 82 ? 20.281 -16.351 -25.443 1.00 84.75 82 LYS A CA 1
ATOM 629 C C . LYS A 1 82 ? 21.658 -15.754 -25.7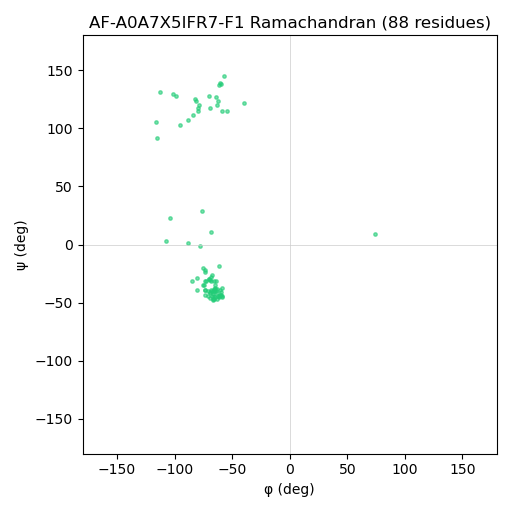41 1.00 84.75 82 LYS A C 1
ATOM 631 O O . LYS A 1 82 ? 22.657 -16.427 -25.534 1.00 84.75 82 LYS A O 1
ATOM 636 N N . ASN A 1 83 ? 21.713 -14.501 -26.192 1.00 84.94 83 ASN A N 1
ATOM 637 C CA . ASN A 1 83 ? 22.957 -13.819 -26.535 1.00 84.94 83 ASN A CA 1
ATOM 638 C C . ASN A 1 83 ? 23.203 -12.631 -25.595 1.00 84.94 83 ASN A C 1
ATOM 640 O O . ASN A 1 83 ? 22.712 -11.527 -25.824 1.00 84.94 83 ASN A O 1
ATOM 644 N N . LYS A 1 84 ? 23.929 -12.886 -24.504 1.00 82.06 84 LYS A N 1
ATOM 645 C CA . LYS A 1 84 ? 24.195 -11.892 -23.454 1.00 82.06 84 LYS A CA 1
ATOM 646 C C . LYS A 1 84 ? 25.206 -10.821 -23.879 1.00 82.06 84 LYS A C 1
ATOM 648 O O . LYS A 1 84 ? 25.169 -9.725 -23.333 1.00 82.06 84 LYS A O 1
ATOM 653 N N . GLU A 1 85 ? 26.060 -11.111 -24.858 1.00 83.44 85 GLU A N 1
ATOM 654 C CA . GLU A 1 85 ? 27.149 -10.219 -25.291 1.00 83.44 85 GLU A CA 1
ATOM 655 C C . GLU A 1 85 ? 26.638 -8.940 -25.969 1.00 83.44 85 GLU A C 1
ATOM 657 O O . GLU A 1 85 ? 27.283 -7.893 -25.920 1.00 83.44 85 GLU A O 1
ATOM 662 N N . LEU A 1 86 ? 25.447 -8.997 -26.571 1.00 80.25 86 LEU A N 1
ATOM 663 C CA . LEU A 1 86 ? 24.811 -7.839 -27.203 1.00 80.25 86 LEU A CA 1
ATOM 664 C C . LEU A 1 86 ? 24.259 -6.829 -26.187 1.00 80.25 86 LEU A C 1
ATOM 666 O O . LEU A 1 86 ? 24.079 -5.666 -26.530 1.00 80.25 86 LEU A O 1
ATOM 670 N N . LEU A 1 87 ? 24.000 -7.254 -24.947 1.00 78.06 87 LEU A N 1
ATOM 671 C CA . LEU A 1 87 ? 23.489 -6.373 -23.892 1.00 78.06 87 LEU A CA 1
ATOM 672 C C . LEU A 1 87 ? 24.592 -5.545 -23.235 1.00 78.06 87 LEU A C 1
ATOM 674 O O . LEU A 1 87 ? 24.332 -4.446 -22.770 1.00 78.06 87 LEU A O 1
ATOM 678 N N . THR A 1 88 ? 25.821 -6.058 -23.196 1.00 76.44 88 THR A N 1
ATOM 679 C CA . THR A 1 88 ? 26.968 -5.390 -22.561 1.00 76.44 88 THR A CA 1
ATOM 680 C C . THR A 1 88 ? 27.573 -4.266 -23.404 1.00 76.44 88 THR A C 1
ATOM 682 O O . THR A 1 88 ? 28.553 -3.656 -22.989 1.00 76.44 88 THR A O 1
ATOM 685 N N . LYS A 1 89 ? 27.037 -4.024 -24.605 1.00 72.56 89 LYS A N 1
ATOM 686 C CA . LYS A 1 89 ? 27.576 -3.080 -25.595 1.00 72.56 89 LYS A CA 1
ATOM 687 C C . LYS A 1 89 ? 26.740 -1.801 -25.752 1.00 72.56 89 LYS A C 1
ATOM 689 O O . LYS A 1 89 ? 27.057 -0.995 -26.624 1.00 72.56 89 LYS A O 1
ATOM 694 N N . LEU A 1 90 ? 25.680 -1.662 -24.955 1.00 57.44 90 LEU A N 1
ATOM 695 C CA . LEU A 1 90 ? 24.799 -0.494 -24.886 1.00 57.44 90 LEU A CA 1
ATOM 696 C C . LEU A 1 90 ? 25.137 0.371 -23.672 1.00 57.44 90 LEU A C 1
ATOM 698 O O . LEU A 1 90 ? 25.502 -0.215 -22.628 1.00 57.44 90 LEU A O 1
#

Secondary structure (DSSP, 8-state):
----------HHHHHHHHHHHHHHHHHHHHHHHHHHHHHHHHHHHHHHHHHHHHHHHHHHT-TTPPTT------SPPP---S-GGGTTT-